Protein AF-A0A964UXE8-F1 (afdb_monomer_lite)

Sequence (179 aa):
MTVLGAWKALQKIKRDEMALQELPVASLAALTANINRDPKKGKPFAPADFALFREQEKPSAELPADVAATALALRHEGKLPTILLTAWPQVLASANESATPPSVRALHSDDRRVWVLCPTWDGKHCRGGLVAVDGRISGPILLRDLDRPLATYVLQIPVRPLVGWLEAGLLLVAGNLSA

Organism: NCBI:txid2576439

pLDDT: mean 84.59, std 10.82, range [33.97, 94.25]

Secondary structure (DSSP, 8-state):
--HHHHHHHHHHHHHHHHHHHHHHHHHHHHHHHHHTS-TTSSPPPPGGGG-SSS----------HHHHHHHHHHHHTT---GGGGGGHHHHHHT--TTPPPPSS-EEEETTS-EEEEEEEEETTEEEEEEEEE-SS--EEEEEEESS-TT-EEEEEEPP-SSSSEEEEEEEEEEPP---

Foldseek 3Di:
DDPVVVVVVVVVVVLVVVQVVCLVVLQVVQVVCQVPDDPVDDDRDDSVNRGPSDPPPPPLPQQAQLLLQLQVVCVVVVNHQPQCVVVNVSSVVNHDPPHDHDPQAWW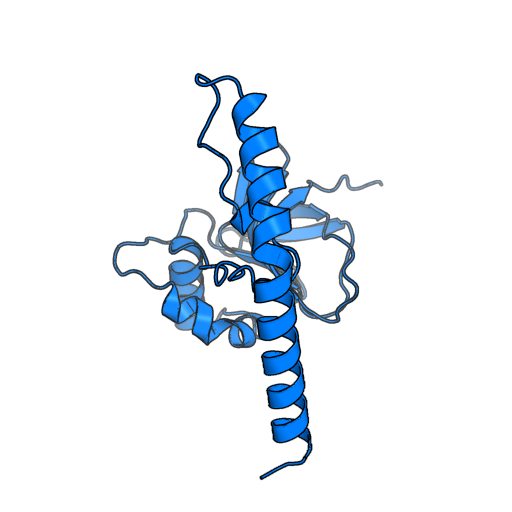AAPVRQWIFGPWDDDDQKTFGQKIKGAFQDFAWTWIAGPVHRPDIFTWGGHGDPDTIDMDGRDITGGDDPPD

Radius of gyration: 21.4 Å; chains: 1; bounding box: 52×40×56 Å

Structure (mmCIF, N/CA/C/O backbone):
data_AF-A0A964UXE8-F1
#
_entry.id   AF-A0A964UXE8-F1
#
loop_
_atom_site.group_PDB
_atom_site.id
_atom_site.type_symbol
_atom_site.label_atom_id
_atom_site.label_alt_id
_atom_site.label_comp_id
_atom_site.label_asym_id
_atom_site.label_entity_id
_atom_site.label_seq_id
_atom_site.pdbx_PDB_ins_code
_atom_site.Cartn_x
_atom_site.Cartn_y
_atom_site.Cartn_z
_atom_site.occupancy
_atom_site.B_iso_or_equiv
_atom_site.auth_seq_id
_atom_site.auth_comp_id
_atom_site.auth_asym_id
_atom_site.auth_atom_id
_atom_site.pdbx_PDB_model_num
ATOM 1 N N . MET A 1 1 ? -6.291 -8.175 -36.768 1.00 51.75 1 MET A N 1
ATOM 2 C CA . MET A 1 1 ? -5.268 -7.328 -36.117 1.00 51.75 1 MET A CA 1
ATOM 3 C C . MET A 1 1 ? -5.839 -5.934 -35.938 1.00 51.75 1 MET A C 1
ATOM 5 O O . MET A 1 1 ? -6.223 -5.323 -36.925 1.00 51.75 1 MET A O 1
ATOM 9 N N . THR A 1 2 ? -6.010 -5.474 -34.701 1.00 70.31 2 THR A N 1
ATOM 10 C CA . THR A 1 2 ? -6.652 -4.185 -34.409 1.00 70.31 2 THR A CA 1
ATOM 11 C C . THR A 1 2 ? -5.662 -3.040 -34.631 1.00 70.31 2 THR A C 1
ATOM 13 O O . THR A 1 2 ? -4.507 -3.131 -34.221 1.00 70.31 2 THR A O 1
ATOM 16 N N . VAL A 1 3 ? -6.106 -1.947 -35.261 1.00 82.38 3 VAL A N 1
ATOM 17 C CA . VAL A 1 3 ? -5.301 -0.728 -35.514 1.00 82.38 3 VAL A CA 1
ATOM 18 C C . VAL A 1 3 ? -4.627 -0.214 -34.230 1.00 82.38 3 VAL A C 1
ATOM 20 O O . VAL A 1 3 ? -3.486 0.240 -34.251 1.00 82.38 3 VAL A O 1
ATOM 23 N N . LEU A 1 4 ? -5.294 -0.392 -33.086 1.00 79.81 4 LEU A N 1
ATOM 24 C CA . LEU A 1 4 ? -4.771 -0.073 -31.757 1.00 79.81 4 LEU A CA 1
ATOM 25 C C . LEU A 1 4 ? -3.505 -0.874 -31.392 1.00 79.81 4 LEU A C 1
ATOM 27 O O . LEU A 1 4 ? -2.601 -0.344 -30.752 1.00 79.81 4 LEU A O 1
ATOM 31 N N . GLY A 1 5 ? -3.433 -2.148 -31.790 1.00 83.88 5 GLY A N 1
ATOM 32 C CA . GLY A 1 5 ? -2.262 -2.997 -31.567 1.00 83.88 5 GLY A CA 1
ATOM 33 C C . GLY A 1 5 ? -1.062 -2.546 -32.397 1.00 83.88 5 GLY A C 1
ATOM 34 O O . GLY A 1 5 ? 0.040 -2.436 -31.867 1.00 83.88 5 GLY A O 1
ATOM 35 N N . ALA A 1 6 ? -1.293 -2.198 -33.667 1.00 86.00 6 ALA A N 1
ATOM 36 C CA . ALA A 1 6 ? -0.253 -1.663 -34.547 1.00 86.00 6 ALA A CA 1
ATOM 37 C C . ALA A 1 6 ? 0.286 -0.311 -34.046 1.00 86.00 6 ALA A C 1
ATOM 39 O O . ALA A 1 6 ? 1.493 -0.084 -34.049 1.00 86.00 6 ALA A O 1
ATOM 40 N N . TRP A 1 7 ? -0.592 0.560 -33.541 1.00 87.00 7 TRP A N 1
ATOM 41 C CA . TRP A 1 7 ? -0.195 1.846 -32.966 1.00 87.00 7 TRP A CA 1
ATOM 42 C C . TRP A 1 7 ? 0.663 1.692 -31.700 1.00 87.00 7 TRP A C 1
ATOM 44 O O . TRP A 1 7 ? 1.708 2.332 -31.587 1.00 87.00 7 TRP A O 1
ATOM 54 N N . LYS A 1 8 ? 0.284 0.789 -30.783 1.00 83.69 8 LYS A N 1
ATOM 55 C CA . LYS A 1 8 ? 1.091 0.476 -29.588 1.00 83.69 8 LYS A CA 1
ATOM 56 C C . LYS A 1 8 ? 2.461 -0.101 -29.951 1.00 83.69 8 LYS A C 1
ATOM 58 O O . LYS A 1 8 ? 3.457 0.271 -29.336 1.00 83.69 8 LYS A O 1
ATOM 63 N N . ALA A 1 9 ? 2.520 -0.976 -30.956 1.00 82.94 9 ALA A N 1
ATOM 64 C CA . ALA A 1 9 ? 3.780 -1.533 -31.441 1.00 82.94 9 ALA A CA 1
ATOM 65 C C . ALA A 1 9 ? 4.695 -0.444 -32.026 1.00 82.94 9 ALA A C 1
ATOM 67 O O . ALA A 1 9 ? 5.873 -0.387 -31.688 1.00 82.94 9 ALA A O 1
ATOM 68 N N . LEU A 1 10 ? 4.145 0.473 -32.827 1.00 89.44 10 LEU A N 1
ATOM 69 C CA . LEU A 1 10 ? 4.890 1.602 -33.390 1.00 89.44 10 LEU A CA 1
ATOM 70 C C . LEU A 1 10 ? 5.411 2.543 -32.294 1.00 89.44 10 LEU A C 1
ATOM 72 O O . LEU A 1 10 ? 6.551 3.000 -32.359 1.00 89.44 10 LEU A O 1
ATOM 76 N N . GLN A 1 11 ? 4.606 2.800 -31.261 1.00 86.19 11 GLN A N 1
ATOM 77 C CA . GLN A 1 11 ? 5.023 3.606 -30.115 1.00 86.19 11 GLN A CA 1
ATOM 78 C C . GLN A 1 11 ? 6.171 2.949 -29.337 1.00 86.19 11 GLN A C 1
ATOM 80 O O . GLN A 1 11 ? 7.081 3.653 -28.903 1.00 86.19 11 GLN A O 1
ATOM 85 N N . LYS A 1 12 ? 6.150 1.618 -29.194 1.00 83.25 12 LYS A N 1
ATOM 86 C CA . LYS A 1 12 ? 7.240 0.860 -28.571 1.00 83.25 12 LYS A CA 1
ATOM 87 C C . LYS A 1 12 ? 8.532 0.967 -29.385 1.00 83.25 12 LYS A C 1
ATOM 89 O O . LYS A 1 12 ? 9.541 1.390 -28.841 1.00 83.25 12 LYS A O 1
ATOM 94 N N . ILE A 1 13 ? 8.467 0.707 -30.693 1.00 89.06 13 ILE A N 1
ATOM 95 C CA . ILE A 1 13 ? 9.631 0.773 -31.596 1.00 89.06 13 ILE A CA 1
ATOM 96 C C . ILE A 1 13 ? 10.285 2.157 -31.555 1.00 89.06 13 ILE A C 1
ATOM 98 O O . ILE A 1 13 ? 11.487 2.265 -31.339 1.00 89.06 13 ILE A O 1
ATOM 102 N N . LYS A 1 14 ? 9.492 3.231 -31.675 1.00 87.50 14 LYS A N 1
ATOM 103 C CA . LYS A 1 14 ? 10.022 4.602 -31.594 1.00 87.50 14 LYS A CA 1
ATOM 104 C C . LYS A 1 14 ? 10.698 4.899 -30.261 1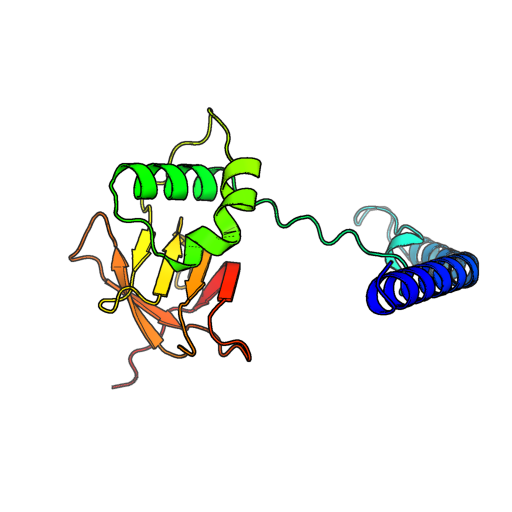.00 87.50 14 LYS A C 1
ATOM 106 O O . LYS A 1 14 ? 11.639 5.683 -30.204 1.00 87.50 14 LYS A O 1
ATOM 111 N N . ARG A 1 15 ? 10.192 4.322 -29.173 1.00 82.38 15 ARG A N 1
ATOM 112 C CA . ARG A 1 15 ? 10.778 4.503 -27.847 1.00 82.38 15 ARG A CA 1
ATOM 113 C C . ARG A 1 15 ? 12.112 3.774 -27.728 1.00 82.38 15 ARG A C 1
ATOM 115 O O . ARG A 1 15 ? 13.056 4.368 -27.223 1.00 82.38 15 ARG A O 1
ATOM 122 N N . ASP A 1 16 ? 12.193 2.550 -28.239 1.00 84.56 16 ASP A N 1
ATOM 123 C CA . ASP A 1 16 ? 13.426 1.759 -28.264 1.00 84.56 16 ASP A CA 1
ATOM 124 C C . ASP A 1 16 ? 14.508 2.455 -29.111 1.00 84.56 16 ASP A C 1
ATOM 126 O O . ASP A 1 16 ? 15.662 2.556 -28.694 1.00 84.56 16 ASP A O 1
ATOM 130 N N . GLU A 1 17 ? 14.127 3.029 -30.256 1.00 88.31 17 GLU A N 1
ATOM 131 C CA . GLU A 1 17 ? 15.016 3.844 -31.094 1.00 88.31 17 GLU A CA 1
ATOM 132 C C . GLU A 1 17 ? 15.532 5.088 -30.355 1.00 88.31 17 GLU A C 1
ATOM 134 O O . GLU A 1 17 ? 16.733 5.366 -30.374 1.00 88.31 17 GLU A O 1
ATOM 139 N N . MET A 1 18 ? 14.651 5.821 -29.664 1.00 87.12 18 MET A N 1
ATOM 140 C CA . MET A 1 18 ? 15.056 6.979 -28.857 1.00 87.12 18 MET A CA 1
ATOM 141 C C . MET A 1 18 ? 15.954 6.577 -27.682 1.00 87.12 18 MET A C 1
ATOM 143 O O . MET A 1 18 ? 16.920 7.279 -27.389 1.00 87.12 18 MET A O 1
ATOM 147 N N . ALA A 1 19 ? 15.697 5.430 -27.049 1.00 85.31 19 ALA A N 1
ATOM 148 C CA . ALA A 1 19 ? 16.545 4.908 -25.983 1.00 85.31 19 ALA A CA 1
ATOM 149 C C . ALA A 1 19 ? 17.962 4.600 -26.489 1.00 85.31 19 ALA A C 1
ATOM 151 O O . ALA A 1 19 ? 18.932 4.956 -25.824 1.00 85.31 19 ALA A O 1
ATOM 152 N N . LEU A 1 20 ? 18.101 4.011 -27.682 1.00 87.19 20 LEU A N 1
ATOM 153 C CA . LEU A 1 20 ? 19.408 3.756 -28.301 1.00 87.19 20 LEU A CA 1
ATOM 154 C C . LEU A 1 20 ? 20.174 5.047 -28.610 1.00 87.19 20 LEU A C 1
ATOM 156 O O . LEU A 1 20 ? 21.383 5.108 -28.388 1.00 87.19 20 LEU A O 1
ATOM 160 N N . GLN A 1 21 ? 19.482 6.080 -29.095 1.00 90.69 21 GLN A N 1
ATOM 161 C CA . GLN A 1 21 ? 20.090 7.383 -29.381 1.00 90.69 21 GLN A CA 1
ATOM 162 C C . GLN A 1 21 ? 20.528 8.122 -28.110 1.00 90.69 21 GLN A C 1
ATOM 164 O O . GLN A 1 21 ? 21.491 8.887 -28.139 1.00 90.69 21 GLN A O 1
ATOM 169 N N . GLU A 1 22 ? 19.850 7.880 -26.991 1.00 90.50 22 GLU A N 1
ATOM 170 C CA . GLU A 1 22 ? 20.144 8.508 -25.705 1.00 90.50 22 GLU A CA 1
ATOM 171 C C . GLU A 1 22 ? 21.332 7.867 -24.967 1.00 90.50 22 GLU A C 1
ATOM 173 O O . GLU A 1 22 ? 22.050 8.563 -24.248 1.00 90.50 22 GLU A O 1
ATOM 178 N N . LEU A 1 23 ? 21.589 6.567 -25.162 1.00 89.06 23 LEU A N 1
ATOM 179 C CA . LEU A 1 23 ? 22.684 5.833 -24.506 1.00 89.06 23 LEU A CA 1
ATOM 180 C C . LEU A 1 23 ? 24.038 6.571 -24.450 1.00 89.06 23 LEU A C 1
ATOM 182 O O . LEU A 1 23 ? 24.644 6.578 -23.374 1.00 89.06 23 LEU A O 1
ATOM 186 N N . PRO A 1 24 ? 24.556 7.186 -25.534 1.00 90.75 24 PRO A N 1
ATOM 187 C CA . PRO A 1 24 ? 25.818 7.924 -25.472 1.00 90.75 24 PRO A CA 1
ATOM 188 C C . PRO A 1 24 ? 25.753 9.159 -24.562 1.00 90.75 24 PRO A C 1
ATOM 190 O O . PRO A 1 24 ? 26.729 9.475 -23.889 1.00 90.75 24 PRO A O 1
ATOM 193 N N . VAL A 1 25 ? 24.611 9.843 -24.488 1.00 91.88 25 VAL A N 1
ATOM 194 C CA . VAL A 1 25 ? 24.431 10.998 -23.595 1.00 91.88 25 VAL A CA 1
ATOM 195 C C . VAL A 1 25 ? 24.365 10.530 -22.141 1.00 91.88 25 VAL A C 1
ATOM 197 O O . VAL A 1 25 ? 25.052 11.076 -21.276 1.00 91.88 25 VAL A O 1
ATOM 200 N N . ALA A 1 26 ? 23.602 9.469 -21.880 1.00 90.81 26 ALA A N 1
ATOM 201 C CA . ALA A 1 26 ? 23.465 8.890 -20.550 1.00 90.81 26 ALA A CA 1
ATOM 202 C C . ALA A 1 26 ? 24.790 8.302 -20.026 1.00 90.81 26 ALA A C 1
ATOM 204 O O . ALA A 1 26 ? 25.093 8.401 -18.836 1.00 90.81 26 ALA A O 1
ATOM 205 N N . SER A 1 27 ? 25.625 7.732 -20.903 1.00 91.69 27 SER A N 1
ATOM 206 C CA . SER A 1 27 ? 26.947 7.221 -20.523 1.00 91.69 27 SER A CA 1
ATOM 207 C C . SER A 1 27 ? 27.925 8.342 -20.168 1.00 91.69 27 SER A C 1
ATOM 209 O O . SER A 1 27 ? 28.633 8.230 -19.167 1.00 91.69 27 SER A O 1
ATOM 211 N N . LEU A 1 28 ? 27.918 9.454 -20.910 1.00 93.38 28 LEU A N 1
ATOM 212 C CA . LEU A 1 28 ? 28.702 10.645 -20.571 1.00 93.38 28 LEU A CA 1
ATOM 213 C C . LEU A 1 28 ? 28.261 11.247 -19.229 1.00 93.38 28 LEU A C 1
ATOM 215 O O . LEU A 1 28 ? 29.107 11.583 -18.395 1.00 93.38 28 LEU A O 1
ATOM 219 N N . ALA A 1 29 ? 26.951 11.327 -18.979 1.00 91.56 29 ALA A N 1
ATOM 220 C CA . ALA A 1 29 ? 26.405 11.777 -17.698 1.00 91.56 29 ALA A CA 1
ATOM 221 C C . ALA A 1 29 ? 26.834 10.859 -16.537 1.00 91.56 29 ALA A C 1
ATOM 223 O O . ALA A 1 29 ? 27.303 11.334 -15.504 1.00 91.56 29 ALA A O 1
ATOM 224 N N . ALA A 1 30 ? 26.777 9.538 -16.726 1.00 93.25 30 ALA A N 1
ATOM 225 C CA . ALA A 1 30 ? 27.238 8.584 -15.721 1.00 93.25 30 ALA A CA 1
ATOM 226 C C . ALA A 1 30 ? 28.744 8.684 -15.446 1.00 93.25 30 ALA A C 1
ATOM 228 O O . ALA A 1 30 ? 29.167 8.631 -14.291 1.00 93.25 30 ALA A O 1
ATOM 229 N N . LEU A 1 31 ? 29.570 8.852 -16.482 1.00 92.81 31 LEU A N 1
ATOM 230 C CA . LEU A 1 31 ? 31.016 9.017 -16.328 1.00 92.81 31 LEU A CA 1
ATOM 231 C C . LEU A 1 31 ? 31.353 10.298 -15.564 1.00 92.81 31 LEU A C 1
ATOM 233 O O . LEU A 1 31 ? 32.104 10.252 -14.593 1.00 92.81 31 LEU A O 1
ATOM 237 N N . THR A 1 32 ? 30.760 11.425 -15.954 1.00 94.06 32 THR A N 1
ATOM 238 C CA . THR A 1 32 ? 30.961 12.715 -15.274 1.00 94.06 32 THR A CA 1
ATOM 239 C C . THR A 1 32 ? 30.482 12.688 -13.822 1.00 94.06 32 THR A C 1
ATOM 241 O O . THR A 1 32 ? 31.183 13.186 -12.939 1.00 94.06 32 THR A O 1
ATOM 244 N N . ALA A 1 33 ? 29.350 12.042 -13.537 1.00 90.62 33 ALA A N 1
ATOM 245 C CA . ALA A 1 33 ? 28.872 11.839 -12.172 1.00 90.62 33 ALA A CA 1
ATOM 246 C C . ALA A 1 33 ? 29.825 10.957 -11.349 1.00 90.62 33 ALA A C 1
ATOM 248 O O . ALA A 1 33 ? 30.113 11.271 -10.196 1.00 90.62 33 ALA A O 1
ATOM 249 N N . ASN A 1 34 ? 30.357 9.883 -11.939 1.00 91.38 34 ASN A N 1
ATOM 250 C CA . ASN A 1 34 ? 31.290 8.981 -11.264 1.00 91.38 34 ASN A CA 1
ATOM 251 C C . ASN A 1 34 ? 32.672 9.603 -11.024 1.00 91.38 34 ASN A C 1
ATOM 253 O O . ASN A 1 34 ? 33.285 9.295 -10.005 1.00 91.38 34 ASN A O 1
ATOM 257 N N . ILE A 1 35 ? 33.148 10.487 -11.907 1.00 92.56 35 ILE A N 1
ATOM 258 C CA . ILE A 1 35 ? 34.401 11.239 -11.710 1.00 92.56 35 ILE A CA 1
ATOM 259 C C . ILE A 1 35 ? 34.302 12.141 -10.474 1.00 92.56 35 ILE A C 1
ATOM 261 O O . ILE A 1 35 ? 35.241 12.222 -9.688 1.00 92.56 35 ILE A O 1
ATOM 265 N N . ASN A 1 36 ? 33.148 12.779 -10.275 1.00 88.44 36 ASN A N 1
ATOM 266 C CA . ASN A 1 36 ? 32.901 13.671 -9.140 1.00 88.44 36 ASN A CA 1
ATOM 267 C C . ASN A 1 36 ? 32.437 12.931 -7.871 1.00 88.44 36 ASN A C 1
ATOM 269 O O . ASN A 1 36 ? 32.083 13.562 -6.873 1.00 88.44 36 ASN A O 1
ATOM 273 N N . ARG A 1 37 ? 32.398 11.594 -7.900 1.00 87.56 37 ARG A N 1
ATOM 274 C CA . ARG A 1 37 ? 31.866 10.770 -6.814 1.00 87.56 37 ARG A CA 1
ATOM 275 C C . ARG A 1 37 ? 32.932 10.493 -5.760 1.00 87.56 37 ARG A C 1
ATOM 277 O O . ARG A 1 37 ? 34.036 10.060 -6.076 1.00 87.56 37 ARG A O 1
ATOM 284 N N . ASP A 1 38 ? 32.559 10.627 -4.490 1.00 87.38 38 ASP A N 1
ATOM 285 C CA . ASP A 1 38 ? 33.366 10.120 -3.377 1.00 87.38 38 ASP A CA 1
ATOM 286 C C . ASP A 1 38 ? 33.326 8.575 -3.373 1.00 87.38 38 ASP A C 1
ATOM 288 O O . ASP A 1 38 ? 32.251 7.994 -3.187 1.00 87.38 38 ASP A O 1
ATOM 292 N N . PRO A 1 39 ? 34.462 7.875 -3.561 1.00 81.25 39 PRO A N 1
ATOM 293 C CA . PRO A 1 39 ? 34.491 6.417 -3.661 1.00 81.25 39 PRO A CA 1
ATOM 294 C C . PRO A 1 39 ? 34.044 5.705 -2.377 1.00 81.25 39 PRO A C 1
ATOM 296 O O . PRO A 1 39 ? 33.687 4.530 -2.438 1.00 81.25 39 PRO A O 1
ATOM 299 N N . LYS A 1 40 ? 34.016 6.396 -1.228 1.00 81.94 40 LYS A N 1
ATOM 300 C CA . LYS A 1 40 ? 33.526 5.840 0.043 1.00 81.94 40 LYS A CA 1
ATOM 301 C C . LYS A 1 40 ? 32.003 5.916 0.187 1.00 81.94 40 LYS A C 1
ATOM 303 O O . LYS A 1 40 ? 31.454 5.307 1.103 1.00 81.94 40 LYS A O 1
ATOM 308 N N . LYS A 1 41 ? 31.308 6.649 -0.691 1.00 73.62 41 LYS A N 1
ATOM 309 C CA . LYS A 1 41 ? 29.862 6.888 -0.606 1.00 73.62 41 LYS A CA 1
ATOM 310 C C . LYS A 1 41 ? 29.119 6.166 -1.737 1.00 73.62 41 LYS A C 1
ATOM 312 O O . LYS A 1 41 ? 28.970 6.675 -2.843 1.00 73.62 41 LYS A O 1
ATOM 317 N N . GLY A 1 42 ? 28.603 4.976 -1.425 1.00 78.44 42 GLY A N 1
ATOM 318 C CA . GLY A 1 42 ? 27.589 4.278 -2.228 1.00 78.44 42 GLY A CA 1
ATOM 319 C C . GLY A 1 42 ? 28.101 3.517 -3.458 1.00 78.44 42 GLY A C 1
ATOM 320 O O . GLY A 1 42 ? 29.301 3.301 -3.633 1.00 78.44 42 GLY A O 1
ATOM 321 N N . LYS A 1 43 ? 27.165 3.077 -4.312 1.00 85.81 43 LYS A N 1
ATOM 322 C CA . LYS A 1 43 ? 27.437 2.351 -5.569 1.00 85.81 43 LYS A CA 1
ATOM 323 C C . LYS A 1 43 ? 27.711 3.330 -6.729 1.00 85.81 43 LYS A C 1
ATOM 325 O O . LYS A 1 43 ? 27.214 4.455 -6.669 1.00 85.81 43 LYS A O 1
ATOM 330 N N . PRO A 1 44 ? 28.534 2.964 -7.733 1.00 88.25 44 PRO A N 1
ATOM 331 C CA . PRO A 1 44 ? 28.740 3.789 -8.924 1.00 88.25 44 PRO A CA 1
ATOM 332 C C . PRO A 1 44 ? 27.431 3.995 -9.680 1.00 88.25 44 PRO A C 1
ATOM 334 O O . PRO A 1 44 ? 26.599 3.088 -9.712 1.00 88.25 44 PRO A O 1
ATOM 337 N N . PHE A 1 45 ? 27.276 5.158 -10.304 1.00 89.31 45 PHE A N 1
ATOM 338 C CA . PHE A 1 45 ? 26.120 5.426 -11.148 1.00 89.31 45 PHE A CA 1
ATOM 339 C C . PHE A 1 45 ? 26.243 4.659 -12.464 1.00 89.31 45 PHE A C 1
ATOM 341 O O . PHE A 1 45 ? 27.303 4.674 -13.100 1.00 89.31 45 PHE A O 1
ATOM 348 N N . ALA A 1 46 ? 25.173 3.996 -12.881 1.00 89.88 46 ALA A N 1
ATOM 349 C CA . ALA A 1 46 ? 25.098 3.329 -14.171 1.00 89.88 46 ALA A CA 1
ATOM 350 C C . ALA A 1 46 ? 24.575 4.303 -15.244 1.00 89.88 46 ALA A C 1
ATOM 352 O O . ALA A 1 46 ? 23.775 5.183 -14.934 1.00 89.88 46 ALA A O 1
ATOM 353 N N . PRO A 1 47 ? 24.917 4.119 -16.534 1.00 87.44 47 PRO A N 1
ATOM 354 C CA . PRO A 1 47 ? 24.275 4.858 -17.629 1.00 87.44 47 PRO A CA 1
ATOM 355 C C . PRO A 1 47 ? 22.746 4.728 -17.618 1.00 87.44 47 PRO A C 1
ATOM 357 O O . PRO A 1 47 ? 22.038 5.637 -18.032 1.00 87.44 47 PRO A O 1
ATOM 360 N N . ALA A 1 48 ? 22.229 3.609 -17.102 1.00 85.38 48 ALA A N 1
ATOM 361 C CA . ALA A 1 48 ? 20.796 3.384 -16.948 1.00 85.38 48 ALA A CA 1
ATOM 362 C C . ALA A 1 48 ? 20.117 4.386 -15.995 1.00 85.38 48 ALA A C 1
ATOM 364 O O . ALA A 1 48 ? 18.946 4.687 -16.204 1.00 85.38 48 ALA A O 1
ATOM 365 N N . ASP A 1 49 ? 20.838 4.929 -15.009 1.00 83.44 49 ASP A N 1
ATOM 366 C CA . ASP A 1 49 ? 20.295 5.888 -14.034 1.00 83.44 49 ASP A CA 1
ATOM 367 C C . ASP A 1 49 ? 20.001 7.257 -14.671 1.00 83.44 49 ASP A C 1
ATOM 369 O O . ASP A 1 49 ? 19.212 8.037 -14.141 1.00 83.44 49 ASP A O 1
ATOM 373 N N . PHE A 1 50 ? 20.621 7.539 -15.822 1.00 84.88 50 PHE A N 1
ATOM 374 C CA . PHE A 1 50 ? 20.486 8.792 -16.568 1.00 84.88 50 PHE A CA 1
ATOM 375 C C . PHE A 1 50 ? 19.689 8.643 -17.872 1.00 84.88 50 PHE A C 1
ATOM 377 O O . PHE A 1 50 ? 19.555 9.619 -18.602 1.00 84.88 50 PHE A O 1
ATOM 384 N N . ALA A 1 51 ? 19.174 7.447 -18.180 1.00 86.50 51 ALA A N 1
ATOM 385 C CA . ALA A 1 51 ? 18.366 7.210 -19.374 1.00 86.50 51 ALA A CA 1
ATOM 386 C C . ALA A 1 51 ? 16.888 7.558 -19.116 1.00 86.50 51 ALA A C 1
ATOM 388 O O . ALA A 1 51 ? 16.251 6.974 -18.239 1.00 86.50 51 ALA A O 1
ATOM 389 N N . LEU A 1 52 ? 16.327 8.481 -19.897 1.00 81.88 52 LEU A N 1
ATOM 390 C CA . LEU A 1 52 ? 14.937 8.939 -19.824 1.00 81.88 52 LEU A CA 1
ATOM 391 C C . LEU A 1 52 ? 13.979 8.040 -20.610 1.00 81.88 52 LEU A C 1
ATOM 393 O O . LEU A 1 52 ? 12.823 7.864 -20.215 1.00 81.88 52 LEU A O 1
ATOM 397 N N . PHE A 1 53 ? 14.424 7.499 -21.747 1.00 79.88 53 PHE A N 1
ATOM 398 C CA . PHE A 1 53 ? 13.560 6.745 -22.660 1.00 79.88 53 PHE A CA 1
ATOM 399 C C . PHE A 1 53 ? 13.537 5.248 -22.386 1.00 79.88 53 PHE A C 1
ATOM 401 O O . PHE A 1 53 ? 12.615 4.568 -22.847 1.00 79.88 53 PHE A O 1
ATOM 408 N N . ARG A 1 54 ? 14.502 4.740 -21.612 1.00 71.25 54 ARG A N 1
ATOM 409 C CA . ARG A 1 54 ? 14.489 3.349 -21.171 1.00 71.25 54 ARG A CA 1
ATOM 410 C C . ARG A 1 54 ? 13.246 3.123 -20.314 1.00 71.25 54 ARG A C 1
ATOM 412 O O . ARG A 1 54 ? 12.940 3.921 -19.429 1.00 71.25 54 ARG A O 1
ATOM 419 N N . GLU A 1 55 ? 12.533 2.027 -20.561 1.00 63.34 55 GLU A N 1
ATOM 420 C CA . GLU A 1 55 ? 11.616 1.503 -19.556 1.00 63.34 55 GLU A CA 1
ATOM 421 C C . GLU A 1 55 ? 12.472 1.211 -18.325 1.00 63.34 55 GLU A C 1
ATOM 423 O O . GLU A 1 55 ? 13.197 0.219 -18.268 1.00 63.34 55 GLU A O 1
ATOM 428 N N . GLN A 1 56 ? 12.437 2.114 -17.341 1.00 54.97 56 GLN A N 1
ATOM 429 C CA . GLN A 1 56 ? 12.613 1.673 -15.975 1.00 54.97 56 GLN A CA 1
ATOM 430 C C . GLN A 1 56 ? 11.573 0.573 -15.851 1.00 54.97 56 GLN A C 1
ATOM 432 O O . GLN A 1 56 ? 10.371 0.851 -15.948 1.00 54.97 56 GLN A O 1
ATOM 437 N N . GLU A 1 57 ? 12.030 -0.675 -15.744 1.00 46.72 57 GLU A N 1
ATOM 438 C CA . GLU A 1 57 ? 11.247 -1.690 -15.072 1.00 46.72 57 GLU A CA 1
ATOM 439 C C . GLU A 1 57 ? 10.882 -1.009 -13.763 1.00 46.72 57 GLU A C 1
ATOM 441 O O . GLU A 1 57 ? 11.692 -0.910 -12.841 1.00 46.72 57 GLU A O 1
ATOM 446 N N . LYS A 1 58 ? 9.681 -0.410 -13.719 1.00 43.19 58 LYS A N 1
ATOM 447 C CA . LYS A 1 58 ? 9.029 -0.152 -12.453 1.00 43.19 58 LYS A CA 1
ATOM 448 C C . LYS A 1 58 ? 9.188 -1.502 -11.794 1.00 43.19 58 LYS A C 1
ATOM 450 O O . LYS A 1 58 ? 8.719 -2.461 -12.425 1.00 43.19 58 LYS A O 1
ATOM 455 N N . PRO A 1 59 ? 9.892 -1.612 -10.652 1.00 44.12 59 PRO A N 1
ATOM 456 C CA . PRO A 1 59 ? 9.861 -2.866 -9.937 1.00 44.12 59 PRO A CA 1
ATOM 457 C C . PRO A 1 59 ? 8.378 -3.190 -9.912 1.00 44.12 59 PRO A C 1
ATOM 459 O O . PRO A 1 59 ? 7.579 -2.326 -9.522 1.00 44.12 59 PRO A O 1
ATOM 462 N N . SER A 1 60 ? 7.983 -4.321 -10.511 1.00 46.78 60 SER A N 1
ATOM 463 C CA . SER A 1 60 ? 6.672 -4.881 -10.222 1.00 46.78 60 SER A CA 1
ATOM 464 C C . SER A 1 60 ? 6.625 -4.762 -8.722 1.00 46.78 60 SER A C 1
ATOM 466 O O . SER A 1 60 ? 7.541 -5.281 -8.092 1.00 46.78 60 SER A O 1
ATOM 468 N N . ALA A 1 61 ? 5.783 -3.872 -8.194 1.00 53.25 61 ALA A N 1
ATOM 469 C CA . ALA A 1 61 ? 5.874 -3.499 -6.798 1.00 53.25 61 ALA A CA 1
ATOM 470 C C . ALA A 1 61 ? 5.485 -4.771 -6.064 1.00 53.25 61 ALA A C 1
ATOM 472 O O . ALA A 1 61 ? 4.301 -5.065 -5.923 1.00 53.25 61 ALA A O 1
ATOM 473 N N . GLU A 1 62 ? 6.487 -5.598 -5.782 1.00 67.06 62 GLU A N 1
ATOM 474 C CA . GLU A 1 62 ? 6.334 -6.890 -5.171 1.00 67.06 62 GLU A CA 1
ATOM 475 C C . GLU A 1 62 ? 5.778 -6.520 -3.819 1.00 67.06 62 GLU A C 1
ATOM 477 O O . GLU A 1 62 ? 6.412 -5.821 -3.020 1.00 67.06 62 GLU A O 1
ATOM 482 N N . LEU A 1 63 ? 4.507 -6.861 -3.634 1.00 76.06 63 LEU A N 1
ATOM 483 C CA . LEU A 1 63 ? 3.868 -6.649 -2.361 1.00 76.06 63 LEU A CA 1
ATOM 484 C C . LEU A 1 63 ? 4.723 -7.394 -1.332 1.00 76.06 63 LEU A C 1
ATOM 486 O O . LEU A 1 63 ? 5.187 -8.503 -1.623 1.00 76.06 63 LEU A O 1
ATOM 490 N N . PRO A 1 64 ? 4.959 -6.807 -0.150 1.00 82.06 64 PRO A N 1
ATOM 491 C CA . PRO A 1 64 ? 5.669 -7.511 0.902 1.00 82.06 64 PRO A CA 1
ATOM 492 C C . PRO A 1 64 ? 4.990 -8.859 1.168 1.00 82.06 64 PRO A C 1
ATOM 494 O O . PRO A 1 64 ? 3.757 -8.934 1.189 1.00 82.06 64 PRO A O 1
ATOM 497 N N . ALA A 1 65 ? 5.771 -9.916 1.390 1.00 84.69 65 ALA A N 1
ATOM 498 C CA . ALA A 1 65 ? 5.226 -11.259 1.599 1.00 84.69 65 ALA A CA 1
ATOM 499 C C . ALA A 1 65 ? 4.220 -11.307 2.770 1.00 84.69 65 ALA A C 1
ATOM 501 O O . ALA A 1 65 ? 3.196 -11.982 2.684 1.00 84.69 65 ALA A O 1
ATOM 502 N N . ASP A 1 66 ? 4.444 -10.501 3.812 1.00 86.81 66 ASP A N 1
ATOM 503 C CA . ASP A 1 66 ? 3.547 -10.361 4.968 1.00 86.81 66 ASP A CA 1
ATOM 504 C C . ASP A 1 66 ? 2.158 -9.828 4.574 1.00 86.81 66 ASP A C 1
ATOM 506 O O . ASP A 1 66 ? 1.124 -10.269 5.089 1.00 86.81 66 ASP A O 1
ATOM 510 N N . VAL A 1 67 ? 2.120 -8.900 3.612 1.00 87.94 67 VAL A N 1
ATOM 511 C CA . VAL A 1 67 ? 0.878 -8.343 3.061 1.00 87.94 67 VAL A CA 1
ATOM 512 C C . VAL A 1 67 ? 0.137 -9.415 2.275 1.00 87.94 67 VAL A C 1
ATOM 514 O O . VAL A 1 67 ? -1.081 -9.545 2.419 1.00 87.94 67 VAL A O 1
ATOM 517 N N . ALA A 1 68 ? 0.859 -10.203 1.476 1.00 87.12 68 ALA A N 1
ATOM 518 C CA . ALA A 1 68 ? 0.272 -11.297 0.718 1.00 87.12 68 ALA A CA 1
ATOM 519 C C . ALA A 1 68 ? -0.316 -12.379 1.639 1.00 87.12 68 ALA A C 1
ATOM 521 O O . ALA A 1 68 ? -1.471 -12.773 1.462 1.00 87.12 68 ALA A O 1
ATOM 522 N N . ALA A 1 69 ? 0.425 -12.786 2.674 1.00 87.94 69 ALA A N 1
ATOM 523 C CA . ALA A 1 69 ? -0.037 -13.739 3.682 1.00 87.94 69 ALA A CA 1
ATOM 524 C C . ALA A 1 69 ? -1.298 -13.236 4.404 1.00 87.94 69 ALA A C 1
ATOM 526 O O . ALA A 1 69 ? -2.272 -13.972 4.578 1.00 87.94 69 ALA A O 1
ATOM 527 N N . THR A 1 70 ? -1.325 -11.950 4.758 1.00 89.56 70 THR A N 1
ATOM 528 C CA . THR A 1 70 ? -2.483 -11.333 5.412 1.00 89.56 70 THR A CA 1
ATOM 529 C C . THR A 1 70 ? -3.696 -11.269 4.488 1.00 89.56 70 THR A C 1
ATOM 531 O O . THR A 1 70 ? -4.802 -11.613 4.900 1.00 89.56 70 THR A O 1
ATOM 534 N N . ALA A 1 71 ? -3.514 -10.892 3.221 1.00 89.75 71 ALA A N 1
ATOM 535 C CA . ALA A 1 71 ? -4.593 -10.891 2.237 1.00 89.75 71 ALA A CA 1
ATOM 536 C C . ALA A 1 71 ? -5.161 -12.305 2.003 1.00 89.75 71 ALA A C 1
ATOM 538 O O . ALA A 1 71 ? -6.379 -12.473 1.907 1.00 89.75 71 ALA A O 1
ATOM 539 N N . LEU A 1 72 ? -4.308 -13.335 1.974 1.00 89.88 72 LEU A N 1
ATOM 540 C CA . LEU A 1 72 ? -4.732 -14.736 1.890 1.00 89.88 72 LEU A CA 1
ATOM 541 C C . LEU A 1 72 ? -5.545 -15.166 3.117 1.00 89.88 72 LEU A C 1
ATOM 543 O O . LEU A 1 72 ? -6.629 -15.734 2.956 1.00 89.88 72 LEU A O 1
ATOM 547 N N . ALA A 1 73 ? -5.081 -14.833 4.324 1.00 88.50 73 ALA A N 1
ATOM 548 C CA . ALA A 1 73 ? -5.798 -15.124 5.564 1.00 88.50 73 ALA A CA 1
ATOM 549 C C . ALA A 1 73 ? -7.181 -14.446 5.601 1.00 88.50 73 ALA A C 1
ATOM 551 O O . ALA A 1 73 ? -8.191 -15.097 5.868 1.00 88.50 73 ALA A O 1
ATOM 552 N N . LEU A 1 74 ? -7.258 -13.160 5.240 1.00 89.50 74 LEU A N 1
ATOM 553 C CA . LEU A 1 74 ? -8.522 -12.415 5.185 1.00 89.50 74 LEU A CA 1
ATOM 554 C C . LEU A 1 74 ? -9.499 -12.985 4.156 1.00 89.50 74 LEU A C 1
ATOM 556 O O . LEU A 1 74 ? -10.711 -12.975 4.384 1.00 89.50 74 LEU A O 1
ATOM 560 N N . ARG A 1 75 ? -8.992 -13.493 3.027 1.00 89.94 75 ARG A N 1
ATOM 561 C CA . ARG A 1 75 ? -9.822 -14.164 2.023 1.00 89.94 75 ARG A CA 1
ATOM 562 C C . ARG A 1 75 ? -10.389 -15.476 2.549 1.00 89.94 75 ARG A C 1
ATOM 564 O O . ARG A 1 75 ? -11.573 -15.724 2.340 1.00 89.94 75 ARG A O 1
ATOM 571 N N . HIS A 1 76 ? -9.580 -16.282 3.234 1.00 88.38 76 HIS A N 1
ATOM 572 C CA . HIS A 1 76 ? -10.047 -17.520 3.857 1.00 88.38 76 HIS A CA 1
ATOM 573 C C . HIS A 1 76 ? -11.125 -17.250 4.922 1.00 88.38 76 HIS A C 1
ATOM 575 O O . HIS A 1 76 ? -12.091 -17.996 5.035 1.00 88.38 76 HIS A O 1
ATOM 581 N N . GLU A 1 77 ? -11.012 -16.139 5.654 1.00 89.25 77 GLU A N 1
ATOM 582 C CA . GLU A 1 77 ? -12.019 -15.687 6.625 1.00 89.25 77 GLU A CA 1
ATOM 583 C C . GLU A 1 77 ? -13.256 -15.011 5.999 1.00 89.25 77 GLU A C 1
ATOM 585 O O . GLU A 1 77 ? -14.178 -14.639 6.724 1.00 89.25 77 GLU A O 1
ATOM 590 N N . GLY A 1 78 ? -13.288 -14.794 4.679 1.00 87.31 78 GLY A N 1
ATOM 591 C CA . GLY A 1 78 ? -14.383 -14.085 4.007 1.00 87.31 78 GLY A CA 1
ATOM 592 C C . GLY A 1 78 ? -14.471 -12.587 4.340 1.00 87.31 78 GLY A C 1
ATOM 593 O O . GLY A 1 78 ? -15.513 -11.971 4.129 1.00 87.31 78 GLY A O 1
ATOM 594 N N . LYS A 1 79 ? -13.391 -11.987 4.858 1.00 88.06 79 LYS A N 1
ATOM 595 C CA . LYS A 1 79 ? -13.312 -10.568 5.263 1.00 88.06 79 LYS A CA 1
ATOM 596 C C . LYS A 1 79 ? -12.488 -9.704 4.304 1.00 88.06 79 LYS A C 1
ATOM 598 O O . LYS A 1 79 ? -12.163 -8.565 4.627 1.00 88.06 79 LYS A O 1
ATOM 603 N N . LEU A 1 80 ? -12.116 -10.238 3.142 1.00 88.12 80 LEU A N 1
ATOM 604 C CA . LEU A 1 80 ? -11.306 -9.517 2.165 1.00 88.12 80 LEU A CA 1
ATOM 605 C C . LEU A 1 80 ? -12.098 -8.341 1.558 1.00 88.12 80 LEU A C 1
ATOM 607 O O . LEU A 1 80 ? -13.199 -8.558 1.046 1.00 88.12 80 LEU A O 1
ATOM 611 N N . PRO A 1 81 ? -11.549 -7.117 1.535 1.00 87.06 81 PRO A N 1
ATOM 612 C CA . PRO A 1 81 ? -12.173 -6.014 0.818 1.00 87.06 81 PRO A CA 1
ATOM 613 C C . PRO A 1 81 ? -12.161 -6.235 -0.697 1.00 87.06 81 PRO A C 1
ATOM 615 O O . PRO A 1 81 ? -11.155 -6.640 -1.281 1.00 87.06 81 PRO A O 1
ATOM 618 N N . THR A 1 82 ? -13.274 -5.898 -1.351 1.00 88.69 82 THR A N 1
ATOM 619 C CA . THR A 1 82 ? -13.495 -6.120 -2.790 1.00 88.69 82 THR A CA 1
ATOM 620 C C . THR A 1 82 ? -12.432 -5.456 -3.661 1.00 88.69 82 THR A C 1
ATOM 622 O O . THR A 1 82 ? -12.007 -6.032 -4.659 1.00 88.69 82 THR A O 1
ATOM 625 N N . ILE A 1 83 ? -11.943 -4.275 -3.270 1.00 87.88 83 ILE A N 1
ATOM 626 C CA . ILE A 1 83 ? -10.913 -3.558 -4.027 1.00 87.88 83 ILE A CA 1
ATOM 627 C C . ILE A 1 83 ? -9.602 -4.353 -4.150 1.00 87.88 83 ILE A C 1
ATOM 629 O O . ILE A 1 83 ? -8.943 -4.278 -5.186 1.00 87.88 83 ILE A O 1
ATOM 633 N N . LEU A 1 84 ? -9.250 -5.188 -3.163 1.00 86.56 84 LEU A N 1
ATOM 634 C CA . LEU A 1 84 ? -8.040 -6.018 -3.227 1.00 86.56 84 LEU A CA 1
ATOM 635 C C . LEU A 1 84 ? -8.125 -7.122 -4.282 1.00 86.56 84 LEU A C 1
ATOM 637 O O . LEU A 1 84 ? -7.087 -7.628 -4.704 1.00 86.56 84 LEU A O 1
ATOM 641 N N . LEU A 1 85 ? -9.324 -7.468 -4.762 1.00 87.44 85 LEU A N 1
ATOM 642 C CA . LEU A 1 85 ? -9.473 -8.421 -5.863 1.00 87.44 85 LEU A CA 1
ATOM 643 C C . LEU A 1 85 ? -8.808 -7.909 -7.149 1.00 87.44 85 LEU A C 1
ATOM 645 O O . LEU A 1 85 ? -8.337 -8.710 -7.952 1.00 87.44 85 LEU A O 1
ATOM 649 N N . THR A 1 86 ? -8.704 -6.586 -7.321 1.00 86.44 86 THR A N 1
ATOM 650 C CA . THR A 1 86 ? -8.045 -5.977 -8.489 1.00 86.44 86 THR A CA 1
ATOM 651 C C . THR A 1 86 ? -6.530 -6.208 -8.505 1.00 86.44 86 THR A C 1
ATOM 653 O O . THR A 1 86 ? -5.951 -6.357 -9.578 1.00 86.44 86 THR A O 1
ATOM 656 N N . ALA A 1 87 ? -5.898 -6.320 -7.332 1.00 84.69 87 ALA A N 1
ATOM 657 C CA . ALA A 1 87 ? -4.478 -6.644 -7.177 1.00 84.69 87 ALA A CA 1
ATOM 658 C C . ALA A 1 87 ? -4.235 -8.111 -6.792 1.00 84.69 87 ALA A C 1
ATOM 660 O O . ALA A 1 87 ? -3.118 -8.484 -6.435 1.00 84.69 87 ALA A O 1
ATOM 661 N N . TRP A 1 88 ? -5.250 -8.976 -6.889 1.00 88.31 88 TRP A N 1
ATOM 662 C CA . TRP A 1 88 ? -5.121 -10.377 -6.492 1.00 88.31 88 TRP A CA 1
ATOM 663 C C . TRP A 1 88 ? -3.992 -11.140 -7.209 1.00 88.31 88 TRP A C 1
ATOM 665 O O . TRP A 1 88 ? -3.287 -11.900 -6.544 1.00 88.31 88 TRP A O 1
ATOM 675 N N . PRO A 1 89 ? -3.736 -10.934 -8.518 1.00 85.94 89 PRO A N 1
ATOM 676 C CA . PRO A 1 89 ? -2.596 -11.568 -9.180 1.00 85.94 89 PRO A CA 1
ATOM 677 C C . PRO A 1 89 ? -1.247 -11.183 -8.557 1.00 85.94 89 PRO A C 1
ATOM 679 O O . PRO A 1 89 ? -0.363 -12.025 -8.454 1.00 85.94 89 PRO A O 1
ATOM 682 N N . GLN A 1 90 ? -1.102 -9.934 -8.100 1.00 85.62 90 GLN A N 1
ATOM 683 C CA . GLN A 1 90 ? 0.115 -9.448 -7.440 1.00 85.62 90 GLN A CA 1
ATOM 684 C C . GLN A 1 90 ? 0.252 -10.045 -6.037 1.00 85.62 90 GLN A C 1
ATOM 686 O O . GLN A 1 90 ? 1.337 -10.457 -5.650 1.00 85.62 90 GLN A O 1
ATOM 691 N N . VAL A 1 91 ? -0.859 -10.165 -5.304 1.00 85.12 91 VAL A N 1
ATOM 692 C CA . VAL A 1 91 ? -0.901 -10.846 -4.000 1.00 85.12 91 VAL A CA 1
ATOM 693 C C . VAL A 1 91 ? -0.449 -12.301 -4.125 1.00 85.12 91 VAL A C 1
ATOM 695 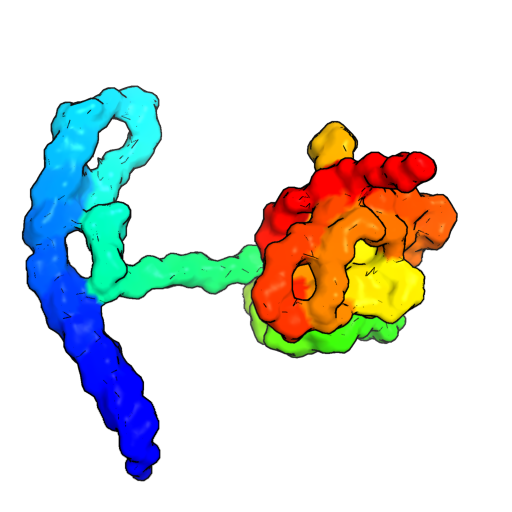O O . VAL A 1 91 ? 0.357 -12.754 -3.323 1.00 85.12 91 VAL A O 1
ATOM 698 N N . LEU A 1 92 ? -0.935 -13.027 -5.137 1.00 85.56 92 LEU A N 1
ATOM 699 C CA . LEU A 1 92 ? -0.530 -14.415 -5.375 1.00 85.56 92 LEU A CA 1
ATOM 700 C C . LEU A 1 92 ? 0.938 -14.533 -5.795 1.00 85.56 92 LEU A C 1
ATOM 702 O O . LEU A 1 92 ? 1.609 -15.458 -5.354 1.00 85.56 92 LEU A O 1
ATOM 706 N N . ALA A 1 93 ? 1.435 -13.606 -6.618 1.00 84.81 93 ALA A N 1
ATOM 707 C CA . ALA A 1 93 ? 2.839 -13.583 -7.027 1.00 84.81 93 ALA A CA 1
ATOM 708 C C . ALA A 1 93 ? 3.790 -13.332 -5.844 1.00 84.81 93 ALA A C 1
ATOM 710 O O . ALA A 1 93 ? 4.891 -13.869 -5.817 1.00 84.81 93 ALA A O 1
ATOM 711 N N . SER A 1 94 ? 3.344 -12.552 -4.858 1.00 83.75 94 SER A N 1
ATOM 712 C CA . SER A 1 94 ? 4.091 -12.227 -3.638 1.00 83.75 94 SER A CA 1
ATOM 713 C C . SER A 1 94 ? 3.896 -13.224 -2.487 1.00 83.75 94 SER A C 1
ATOM 715 O O . SER A 1 94 ? 4.450 -13.020 -1.405 1.00 83.75 94 SER A O 1
ATOM 717 N N . ALA A 1 95 ? 3.086 -14.272 -2.663 1.00 81.06 95 ALA A N 1
ATOM 718 C CA . ALA A 1 95 ? 2.814 -15.236 -1.604 1.00 81.06 95 ALA A CA 1
ATOM 719 C C . ALA A 1 95 ? 4.045 -16.116 -1.335 1.00 81.06 95 ALA A C 1
ATOM 721 O O . ALA A 1 95 ? 4.597 -16.727 -2.246 1.00 81.06 95 ALA A O 1
ATOM 722 N N . ASN A 1 96 ? 4.450 -16.207 -0.068 1.00 81.38 96 ASN A N 1
ATOM 723 C CA . ASN A 1 96 ? 5.546 -17.062 0.380 1.00 81.38 96 ASN A CA 1
ATOM 724 C C . ASN A 1 96 ? 5.072 -17.933 1.551 1.00 81.38 96 ASN A C 1
ATOM 726 O O . ASN A 1 96 ? 4.429 -17.425 2.469 1.00 81.38 96 ASN A O 1
ATOM 730 N N . GLU A 1 97 ? 5.397 -19.227 1.532 1.00 71.38 97 GLU A N 1
ATOM 731 C CA . GLU A 1 97 ? 4.981 -20.202 2.555 1.00 71.38 97 GLU A CA 1
ATOM 732 C C . GLU A 1 97 ? 5.589 -19.921 3.937 1.00 71.38 97 GLU A C 1
ATOM 734 O O . GLU A 1 97 ? 5.045 -20.348 4.953 1.00 71.38 97 GLU A O 1
ATOM 739 N N . SER A 1 98 ? 6.699 -19.181 3.994 1.00 74.12 98 SER A N 1
ATOM 740 C CA . SER A 1 98 ? 7.368 -18.824 5.248 1.00 74.12 98 SER A CA 1
ATOM 741 C C . SER A 1 98 ? 6.852 -17.538 5.901 1.00 74.12 98 SER A C 1
ATOM 743 O O . SER A 1 98 ? 7.230 -17.247 7.036 1.00 74.12 98 SER A O 1
ATOM 745 N N . ALA A 1 99 ? 6.015 -16.755 5.213 1.00 75.12 99 ALA A N 1
ATOM 746 C CA . ALA A 1 99 ? 5.555 -15.465 5.714 1.00 75.12 99 ALA A CA 1
ATOM 747 C C . ALA A 1 99 ? 4.361 -15.635 6.663 1.00 75.12 99 ALA A C 1
ATOM 749 O O . ALA A 1 99 ? 3.301 -16.136 6.286 1.00 75.12 99 ALA A O 1
ATOM 750 N N . THR A 1 100 ? 4.520 -15.183 7.906 1.00 77.25 100 THR A N 1
ATOM 751 C CA . THR A 1 100 ? 3.450 -15.171 8.910 1.00 77.25 100 THR A CA 1
ATOM 752 C C . THR A 1 100 ? 2.779 -13.801 8.974 1.00 77.25 100 THR A C 1
ATOM 754 O O . THR A 1 100 ? 3.484 -12.791 8.949 1.00 77.25 100 THR A O 1
ATOM 757 N N . PRO A 1 101 ? 1.443 -13.727 9.121 1.00 77.75 101 PRO A N 1
ATOM 758 C CA . PRO A 1 101 ? 0.761 -12.449 9.269 1.00 77.75 101 PRO A CA 1
ATOM 759 C C . PRO A 1 101 ? 1.239 -11.718 10.541 1.00 77.75 101 PRO A C 1
ATOM 761 O O . PRO A 1 101 ? 1.411 -12.356 11.585 1.00 77.75 101 PRO A O 1
ATOM 764 N N . PRO A 1 102 ? 1.452 -10.391 10.481 1.00 81.44 102 PRO A N 1
ATOM 765 C CA . PRO A 1 102 ? 1.907 -9.606 11.622 1.00 81.44 102 PRO A CA 1
ATOM 766 C C . PRO A 1 102 ? 0.823 -9.479 12.702 1.00 81.44 102 PRO A C 1
ATOM 768 O O . PRO A 1 102 ? -0.350 -9.780 12.485 1.00 81.44 102 PRO A O 1
ATOM 771 N N . SER A 1 103 ? 1.225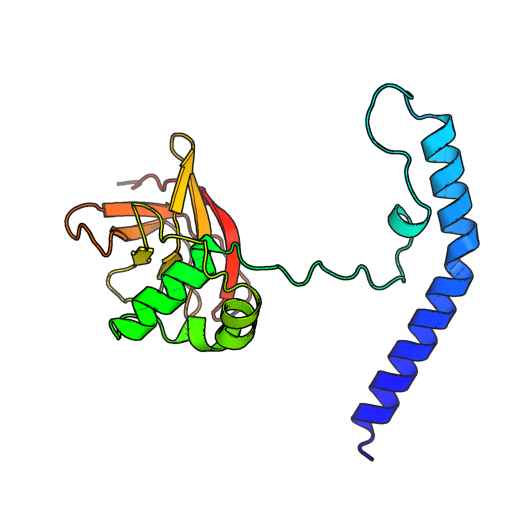 -8.992 13.881 1.00 81.88 103 SER A N 1
ATOM 772 C CA . SER A 1 103 ? 0.363 -8.880 15.069 1.00 81.88 103 SER A CA 1
ATOM 773 C C . SER A 1 103 ? -0.876 -8.004 14.872 1.00 81.88 103 SER A C 1
ATOM 775 O O . SER A 1 103 ? -1.907 -8.278 15.480 1.00 81.88 103 SER A O 1
ATOM 777 N N . VAL A 1 104 ? -0.776 -6.967 14.037 1.00 87.00 104 VAL A N 1
ATOM 778 C CA . VAL A 1 104 ? -1.912 -6.170 13.565 1.00 87.00 104 VAL A CA 1
ATOM 779 C C . VAL A 1 104 ? -2.079 -6.461 12.083 1.00 87.00 104 VAL A C 1
ATOM 781 O O . VAL A 1 104 ? -1.256 -6.051 11.263 1.00 87.00 104 VAL A O 1
ATOM 784 N N . ARG A 1 105 ? -3.138 -7.193 11.735 1.00 89.62 105 ARG A N 1
ATOM 785 C CA . ARG A 1 105 ? -3.342 -7.686 10.368 1.00 89.62 105 ARG A CA 1
ATOM 786 C C . ARG A 1 105 ? -3.874 -6.597 9.448 1.00 89.62 105 ARG A C 1
ATOM 788 O O . ARG A 1 105 ? -3.316 -6.351 8.378 1.00 89.62 105 ARG A O 1
ATOM 795 N N . ALA A 1 106 ? -4.941 -5.924 9.861 1.00 92.50 106 ALA A N 1
ATOM 796 C CA . ALA A 1 106 ? -5.561 -4.882 9.060 1.00 92.50 106 ALA A CA 1
ATOM 797 C C . ALA A 1 106 ? -6.264 -3.835 9.923 1.00 92.50 106 ALA A C 1
ATOM 799 O O . ALA A 1 106 ? -6.874 -4.161 10.939 1.00 92.50 106 ALA A O 1
ATOM 800 N N . LEU A 1 107 ? -6.229 -2.589 9.458 1.00 93.25 107 LEU A N 1
ATOM 801 C CA . LEU A 1 107 ? -7.119 -1.529 9.912 1.00 93.25 107 LEU A CA 1
ATOM 802 C C . LEU A 1 107 ? -8.176 -1.280 8.840 1.00 93.25 107 LEU A C 1
ATOM 804 O O . LEU A 1 107 ? -7.855 -1.309 7.651 1.00 93.25 107 LEU A O 1
ATOM 808 N N . HIS A 1 108 ? -9.409 -0.989 9.238 1.00 94.06 108 HIS A N 1
ATOM 809 C CA . HIS A 1 108 ? -10.480 -0.668 8.300 1.00 94.06 108 HIS A CA 1
ATOM 810 C C . HIS A 1 108 ? -11.338 0.504 8.775 1.00 94.06 108 HIS A C 1
ATOM 812 O O . HIS A 1 108 ? -11.521 0.717 9.970 1.00 94.06 108 HIS A O 1
ATOM 818 N N . SER A 1 109 ? -11.905 1.258 7.836 1.00 93.88 109 SER A N 1
ATOM 819 C CA . SER A 1 109 ? -12.949 2.245 8.133 1.00 93.88 109 SER A CA 1
ATOM 820 C C . SER A 1 109 ? -14.269 1.559 8.492 1.00 93.88 109 SER A C 1
ATOM 822 O O . SER A 1 109 ? -14.522 0.440 8.034 1.00 93.88 109 SER A O 1
ATOM 824 N N . ASP A 1 110 ? -15.157 2.262 9.191 1.00 90.06 110 ASP A N 1
ATOM 825 C CA . ASP A 1 110 ? -16.508 1.773 9.513 1.00 90.06 110 ASP A CA 1
ATOM 826 C C . ASP A 1 110 ? -17.316 1.440 8.244 1.00 90.06 110 ASP A C 1
ATOM 828 O O . ASP A 1 110 ? -17.937 0.381 8.159 1.00 90.06 110 ASP A O 1
ATOM 832 N N . ASP A 1 111 ? -17.167 2.250 7.192 1.00 90.06 111 ASP A N 1
ATOM 833 C CA . ASP A 1 111 ? -17.805 2.031 5.884 1.00 90.06 111 ASP A CA 1
ATOM 834 C C . ASP A 1 111 ? -17.138 0.926 5.044 1.00 90.06 111 ASP A C 1
ATOM 836 O O . ASP A 1 111 ? -17.541 0.672 3.909 1.00 90.06 111 ASP A O 1
ATOM 840 N N . ARG A 1 112 ? -16.072 0.291 5.557 1.00 89.00 112 ARG A N 1
ATOM 841 C CA . ARG A 1 112 ? -15.240 -0.721 4.869 1.00 89.00 112 ARG A CA 1
ATOM 842 C C . ARG A 1 112 ? -14.688 -0.298 3.501 1.00 89.00 112 ARG A C 1
ATOM 844 O O . ARG A 1 112 ? -14.285 -1.155 2.718 1.00 89.00 112 ARG A O 1
ATOM 851 N N . ARG A 1 113 ? -14.629 1.004 3.221 1.00 91.25 113 ARG A N 1
ATOM 852 C CA . ARG A 1 113 ? -14.067 1.548 1.978 1.00 91.25 113 ARG A CA 1
ATOM 853 C C . ARG A 1 113 ? -12.569 1.800 2.061 1.00 91.25 113 ARG A C 1
ATOM 855 O O . ARG A 1 113 ? -11.904 1.790 1.036 1.00 91.25 113 ARG A O 1
ATOM 862 N N . VAL A 1 114 ? -12.025 2.011 3.257 1.00 92.38 114 VAL A N 1
ATOM 863 C CA . VAL A 1 114 ? -10.585 2.198 3.473 1.00 92.38 114 VAL A CA 1
ATOM 864 C C . VAL A 1 114 ? -10.044 1.037 4.283 1.00 92.38 114 VAL A C 1
ATOM 866 O O . VAL A 1 114 ? -10.596 0.708 5.331 1.00 92.38 114 VAL A O 1
ATOM 869 N N . TRP A 1 115 ? -8.963 0.442 3.795 1.00 94.25 115 TRP A N 1
ATOM 870 C CA . TRP A 1 115 ? -8.254 -0.659 4.425 1.00 94.25 115 TRP A CA 1
ATOM 871 C C . TRP A 1 115 ? -6.756 -0.386 4.420 1.00 94.25 115 TRP A C 1
ATOM 873 O O . TRP A 1 115 ? -6.199 0.085 3.432 1.00 94.25 115 TRP A O 1
ATOM 883 N N . VAL A 1 116 ? -6.096 -0.709 5.524 1.00 93.38 116 VAL A N 1
ATOM 884 C CA . VAL A 1 116 ? -4.642 -0.643 5.667 1.00 93.38 116 VAL A CA 1
ATOM 885 C C . VAL A 1 116 ? -4.177 -2.003 6.151 1.00 93.38 116 VAL A C 1
ATOM 887 O O . VAL A 1 116 ? -4.441 -2.376 7.289 1.00 93.38 116 VAL A O 1
ATOM 890 N N . LEU A 1 117 ? -3.512 -2.762 5.288 1.00 92.38 117 LEU A N 1
ATOM 891 C CA . LEU A 1 117 ? -2.961 -4.068 5.627 1.00 92.38 117 LEU A CA 1
ATOM 892 C C . LEU A 1 117 ? -1.561 -3.922 6.207 1.00 92.38 117 LEU A C 1
ATOM 894 O O . LEU A 1 117 ? -0.777 -3.097 5.731 1.00 92.38 117 LEU A O 1
ATOM 898 N N . CYS A 1 118 ? -1.247 -4.775 7.181 1.00 91.75 118 CYS A N 1
ATOM 899 C CA . CYS A 1 118 ? 0.056 -4.845 7.843 1.00 91.75 118 CYS A CA 1
ATOM 900 C C . CYS A 1 118 ? 0.576 -3.455 8.262 1.00 91.75 118 CYS A C 1
ATOM 902 O O . CYS A 1 118 ? 1.653 -3.045 7.817 1.00 91.75 118 CYS A O 1
ATOM 904 N N . PRO A 1 119 ? -0.197 -2.676 9.043 1.00 91.38 119 PRO A N 1
ATOM 905 C CA . PRO A 1 119 ? 0.277 -1.395 9.547 1.00 91.38 119 PRO A CA 1
ATOM 906 C C . PRO A 1 119 ? 1.507 -1.602 10.440 1.00 91.38 119 PRO A C 1
ATOM 908 O O . PRO A 1 119 ? 1.473 -2.355 11.412 1.00 91.38 119 PRO A O 1
ATOM 911 N N . THR A 1 120 ? 2.586 -0.889 10.142 1.00 90.00 120 THR A N 1
ATOM 912 C CA . THR A 1 120 ? 3.753 -0.783 11.022 1.00 90.00 120 THR A CA 1
ATOM 913 C C . THR A 1 120 ? 3.826 0.630 11.581 1.00 90.00 120 THR A C 1
ATOM 915 O O . THR A 1 120 ? 3.655 1.611 10.858 1.00 90.00 120 THR A O 1
ATOM 918 N N . TRP A 1 121 ? 4.009 0.748 12.893 1.00 87.31 121 TRP A N 1
ATOM 919 C CA . TRP A 1 121 ? 4.017 2.038 13.578 1.00 87.31 121 TRP A CA 1
ATOM 920 C C . TRP A 1 121 ? 5.449 2.526 13.767 1.00 87.31 121 TRP A C 1
ATOM 922 O O . TRP A 1 121 ? 6.280 1.805 14.314 1.00 87.31 121 TRP A O 1
ATOM 932 N N . ASP A 1 122 ? 5.709 3.759 13.340 1.00 83.94 122 ASP A N 1
ATOM 933 C CA . ASP A 1 122 ? 6.967 4.469 13.556 1.00 83.94 122 ASP A CA 1
ATOM 934 C C . ASP A 1 122 ? 6.658 5.785 14.287 1.00 83.94 122 ASP A C 1
ATOM 936 O O . ASP A 1 122 ? 6.263 6.801 13.701 1.00 83.94 122 ASP A O 1
ATOM 940 N N . GLY A 1 123 ? 6.696 5.721 15.620 1.00 83.88 123 GLY A N 1
ATOM 941 C CA . GLY A 1 123 ? 6.262 6.809 16.494 1.00 83.88 123 GLY A CA 1
ATOM 942 C C . GLY A 1 123 ? 4.772 7.137 16.330 1.00 83.88 123 GLY A C 1
ATOM 943 O O . GLY A 1 123 ? 3.909 6.325 16.654 1.00 83.88 123 GLY A O 1
ATOM 944 N N . LYS A 1 124 ? 4.467 8.353 15.855 1.00 83.50 124 LYS A N 1
ATOM 945 C CA . LYS A 1 124 ? 3.089 8.818 15.591 1.00 83.50 124 LYS A CA 1
ATOM 946 C C . LYS A 1 124 ? 2.603 8.494 14.177 1.00 83.50 124 LYS A C 1
ATOM 948 O O . LYS A 1 124 ? 1.456 8.780 13.855 1.00 83.50 124 LYS A O 1
ATOM 953 N N . HIS A 1 125 ? 3.457 7.965 13.309 1.00 85.88 125 HIS A N 1
ATOM 954 C CA . HIS A 1 125 ? 3.103 7.686 11.923 1.00 85.88 125 HIS A CA 1
ATOM 955 C C . HIS A 1 125 ? 2.857 6.191 11.725 1.00 85.88 125 HIS A C 1
ATOM 957 O O . HIS A 1 125 ? 3.431 5.350 12.417 1.00 85.88 125 HIS A O 1
ATOM 963 N N . CYS A 1 126 ? 1.994 5.865 10.770 1.00 89.19 126 CYS A N 1
ATOM 964 C CA . CYS A 1 126 ? 1.670 4.496 10.405 1.00 89.19 126 CYS A CA 1
ATOM 965 C C . CYS A 1 126 ? 2.118 4.255 8.970 1.00 89.19 126 CYS A C 1
ATOM 967 O O . CYS A 1 126 ? 1.666 4.934 8.055 1.00 89.19 126 CYS A O 1
ATOM 969 N N . ARG A 1 127 ? 2.994 3.284 8.741 1.00 89.50 127 ARG A N 1
ATOM 970 C CA . ARG A 1 127 ? 3.314 2.811 7.399 1.00 89.50 127 ARG A CA 1
ATOM 971 C C . ARG A 1 127 ? 2.400 1.638 7.070 1.00 89.50 127 ARG A C 1
ATOM 973 O O . ARG A 1 127 ? 2.503 0.574 7.676 1.00 89.50 127 ARG A O 1
ATOM 980 N N . GLY A 1 128 ? 1.499 1.838 6.114 1.00 87.25 128 GLY A N 1
ATOM 981 C CA . GLY A 1 128 ? 0.643 0.776 5.606 1.00 87.25 128 GLY A CA 1
ATOM 982 C C . GLY A 1 128 ? 1.434 -0.129 4.674 1.00 87.25 128 GLY A C 1
ATOM 983 O O . GLY A 1 128 ? 1.951 0.347 3.665 1.00 87.25 128 GLY A O 1
ATOM 984 N N . GLY A 1 129 ? 1.514 -1.426 4.979 1.00 84.75 129 GLY A N 1
ATOM 985 C CA . GLY A 1 129 ? 2.083 -2.410 4.057 1.00 84.75 129 GLY A CA 1
ATOM 986 C C . GLY A 1 129 ? 1.361 -2.381 2.708 1.00 84.75 129 GLY A C 1
ATOM 987 O O . GLY A 1 129 ? 2.007 -2.306 1.664 1.00 84.75 129 GLY A O 1
ATOM 988 N N . LEU A 1 130 ? 0.028 -2.318 2.737 1.00 90.69 130 LEU A N 1
ATOM 989 C CA . LEU A 1 130 ? -0.805 -1.991 1.580 1.00 90.69 130 LEU A CA 1
ATOM 990 C C . LEU A 1 130 ? -2.006 -1.160 2.014 1.00 90.69 130 LEU A C 1
ATOM 992 O O . LEU A 1 130 ? -2.782 -1.578 2.869 1.00 90.69 130 LEU A O 1
ATOM 996 N N . VAL A 1 131 ? -2.168 0.009 1.408 1.00 91.69 131 VAL A N 1
ATOM 997 C CA . VAL A 1 131 ? -3.323 0.879 1.610 1.00 91.69 131 VAL A CA 1
ATOM 998 C C . VAL A 1 131 ? -4.265 0.703 0.435 1.00 91.69 131 VAL A C 1
ATOM 1000 O O . VAL A 1 131 ? -3.858 0.825 -0.719 1.00 91.69 131 VAL A O 1
ATOM 1003 N N . ALA A 1 132 ? -5.521 0.408 0.740 1.00 92.38 132 ALA A N 1
ATOM 1004 C CA . ALA A 1 132 ? -6.573 0.193 -0.226 1.00 92.38 132 ALA A CA 1
ATOM 1005 C C . ALA A 1 132 ? -7.746 1.125 0.063 1.00 92.38 132 ALA A C 1
ATOM 1007 O O . ALA A 1 132 ? -8.339 1.078 1.139 1.00 92.38 132 ALA A O 1
ATOM 1008 N N . VAL A 1 133 ? -8.077 1.978 -0.900 1.00 92.81 133 VAL A N 1
ATOM 1009 C CA . VAL A 1 133 ? -9.150 2.968 -0.780 1.00 92.81 133 VAL A CA 1
ATOM 1010 C C . VAL A 1 133 ? -10.129 2.752 -1.913 1.00 92.81 133 VAL A C 1
ATOM 1012 O O . VAL A 1 133 ? -9.735 2.849 -3.067 1.00 92.81 133 VAL A O 1
ATOM 1015 N N . ASP A 1 134 ? -11.391 2.491 -1.597 1.00 91.69 134 ASP A N 1
ATOM 1016 C CA . ASP A 1 134 ? -12.488 2.357 -2.550 1.00 91.69 134 ASP A CA 1
ATOM 1017 C C . ASP A 1 134 ? -13.265 3.679 -2.670 1.00 91.69 134 ASP A C 1
ATOM 1019 O O . ASP A 1 134 ? -13.922 4.137 -1.731 1.00 91.69 134 ASP A O 1
ATOM 1023 N N . GLY A 1 135 ? -13.159 4.326 -3.834 1.00 89.31 135 GLY A N 1
ATOM 1024 C CA . GLY A 1 135 ? -13.754 5.635 -4.114 1.00 89.31 135 GLY A CA 1
ATOM 1025 C C . GLY A 1 135 ? -12.801 6.828 -3.946 1.00 89.31 135 GLY A C 1
ATOM 1026 O O . GLY A 1 135 ? -11.578 6.695 -3.970 1.00 89.31 135 GLY A O 1
ATOM 1027 N N . ARG A 1 136 ? -13.368 8.037 -3.836 1.00 89.62 136 ARG A N 1
ATOM 1028 C CA . ARG A 1 136 ? -12.626 9.297 -3.630 1.00 89.62 136 ARG A CA 1
ATOM 1029 C C . ARG A 1 136 ? -12.690 9.716 -2.168 1.00 89.62 136 ARG A C 1
ATOM 1031 O O . ARG A 1 136 ? -13.449 10.612 -1.812 1.00 89.62 136 ARG A O 1
ATOM 1038 N N . ILE A 1 137 ? -11.924 9.027 -1.330 1.00 89.56 137 ILE A N 1
ATOM 1039 C CA . ILE A 1 137 ? -11.860 9.306 0.104 1.00 89.56 137 ILE A CA 1
ATOM 1040 C C . ILE A 1 137 ? -10.483 9.882 0.430 1.00 89.56 137 ILE A C 1
ATOM 1042 O O . ILE A 1 137 ? -9.460 9.346 0.007 1.00 89.56 137 ILE A O 1
ATOM 1046 N N . SER A 1 138 ? -10.468 10.991 1.159 1.00 91.62 138 SER A N 1
ATOM 1047 C CA . SER A 1 138 ? -9.260 11.693 1.589 1.00 91.62 138 SER A CA 1
ATOM 1048 C C . SER A 1 138 ? -9.540 12.465 2.872 1.00 91.62 138 SER A C 1
ATOM 1050 O O . SER A 1 138 ? -10.686 12.842 3.109 1.00 91.62 138 SER A O 1
ATOM 1052 N N . GLY A 1 139 ? -8.502 12.763 3.649 1.00 90.25 139 GLY A N 1
ATOM 1053 C CA . GLY A 1 139 ? -8.636 13.471 4.923 1.00 90.25 139 GLY A CA 1
ATOM 1054 C C . GLY A 1 139 ? -8.410 12.570 6.140 1.00 90.25 139 GLY A C 1
ATOM 1055 O O . GLY A 1 139 ? -7.947 11.437 5.978 1.00 90.25 139 GLY A O 1
ATOM 1056 N N . PRO A 1 140 ? -8.696 13.069 7.355 1.00 92.25 140 PRO A N 1
ATOM 1057 C CA . PRO A 1 140 ? -8.583 12.286 8.576 1.00 92.25 140 PRO A CA 1
ATOM 1058 C C . PRO A 1 140 ? -9.721 11.264 8.642 1.00 92.25 140 PRO A C 1
ATOM 1060 O O . PRO A 1 140 ? -10.896 11.623 8.590 1.00 92.25 140 PRO A O 1
ATOM 1063 N N . ILE A 1 141 ? -9.373 9.985 8.758 1.00 92.38 141 ILE A N 1
ATOM 1064 C CA . ILE A 1 141 ? -10.332 8.881 8.832 1.00 92.38 141 ILE A CA 1
ATOM 1065 C C . ILE A 1 141 ? -10.048 8.061 10.079 1.00 92.38 141 ILE A C 1
ATOM 1067 O O . ILE A 1 141 ? -8.896 7.732 10.370 1.00 92.38 141 ILE A O 1
ATOM 1071 N N . LEU A 1 142 ? -11.114 7.705 10.791 1.00 93.56 142 LEU A N 1
ATOM 1072 C CA . LEU A 1 142 ? -11.054 6.745 11.881 1.00 93.56 142 LEU A CA 1
ATOM 1073 C C . LEU A 1 142 ? -11.019 5.326 11.308 1.00 93.56 142 LEU A C 1
ATOM 1075 O O . LEU A 1 142 ? -11.936 4.891 10.610 1.00 93.56 142 LEU A O 1
ATOM 1079 N N . LEU A 1 143 ? -9.943 4.614 11.610 1.00 93.31 143 LEU A N 1
ATOM 1080 C CA . LEU A 1 143 ? -9.729 3.224 11.250 1.00 93.31 143 LEU A CA 1
ATOM 1081 C C . LEU A 1 143 ? -9.709 2.373 12.516 1.00 93.31 143 LEU A C 1
ATOM 1083 O O . LEU A 1 143 ? -9.107 2.753 13.519 1.00 93.31 143 LEU A O 1
ATOM 1087 N N . ARG A 1 144 ? -10.348 1.209 12.468 1.00 93.75 144 ARG A N 1
ATOM 1088 C CA . ARG A 1 144 ? -10.381 0.242 13.566 1.00 93.75 144 ARG A CA 1
ATOM 1089 C C . ARG A 1 144 ? -9.520 -0.955 13.237 1.00 93.75 144 ARG A C 1
ATOM 1091 O O . ARG A 1 144 ? -9.475 -1.377 12.083 1.00 93.75 144 ARG A O 1
ATOM 1098 N N . ASP A 1 145 ? -8.861 -1.498 14.248 1.00 93.06 145 ASP A N 1
ATOM 1099 C CA . ASP A 1 145 ? -8.179 -2.780 14.126 1.00 93.06 145 ASP A CA 1
ATOM 1100 C C . ASP A 1 145 ? -9.212 -3.903 13.961 1.00 93.06 145 ASP A C 1
ATOM 1102 O O . ASP A 1 145 ? -10.163 -4.018 14.739 1.00 93.06 145 ASP A O 1
ATOM 1106 N N . LEU A 1 146 ? -9.017 -4.724 12.931 1.00 90.38 146 LEU A N 1
ATOM 1107 C CA . LEU A 1 146 ? -9.881 -5.856 12.625 1.00 90.38 146 LEU A CA 1
ATOM 1108 C C . LEU A 1 146 ? -9.911 -6.892 13.760 1.00 90.38 146 LEU A C 1
ATOM 1110 O O . LEU A 1 146 ? -10.958 -7.481 14.027 1.00 90.38 146 LEU A O 1
ATOM 1114 N N . ASP A 1 147 ? -8.771 -7.118 14.416 1.00 88.44 147 ASP A N 1
ATOM 1115 C CA . ASP A 1 147 ? -8.623 -8.119 15.476 1.00 88.44 147 ASP A CA 1
ATOM 1116 C C . ASP A 1 147 ? -8.964 -7.550 16.856 1.00 88.44 147 ASP A C 1
ATOM 1118 O O . ASP A 1 147 ? -9.316 -8.287 17.779 1.00 88.44 147 ASP A O 1
ATOM 1122 N N . ARG A 1 148 ? -8.890 -6.222 17.001 1.00 88.62 148 ARG A N 1
ATOM 1123 C CA . ARG A 1 148 ? -9.172 -5.495 18.244 1.00 88.62 148 ARG A CA 1
ATOM 1124 C C . ARG A 1 148 ? -10.147 -4.347 17.966 1.00 88.62 148 ARG A C 1
ATOM 1126 O O . ARG A 1 148 ? -9.722 -3.198 17.914 1.00 88.62 148 ARG A O 1
ATOM 1133 N N . PRO A 1 149 ? -11.465 -4.603 17.881 1.00 84.25 149 PRO A N 1
ATOM 1134 C CA . PRO A 1 149 ? -12.444 -3.611 17.414 1.00 84.25 149 PRO A CA 1
ATOM 1135 C C . PRO A 1 149 ? -12.529 -2.313 18.236 1.00 84.25 149 PRO A C 1
ATOM 1137 O O . PRO A 1 149 ? -13.053 -1.309 17.754 1.00 84.25 149 PRO A O 1
ATOM 1140 N N . LEU A 1 150 ? -12.054 -2.339 19.487 1.00 88.25 150 LEU A N 1
ATOM 1141 C CA . LEU A 1 150 ? -11.981 -1.173 20.375 1.00 88.25 150 LEU A CA 1
ATOM 1142 C C . LEU A 1 150 ? -10.728 -0.313 20.137 1.00 88.25 150 LEU A C 1
ATOM 1144 O O . LEU A 1 150 ? -10.688 0.832 20.578 1.00 88.25 150 LEU A O 1
ATOM 1148 N N . ALA A 1 151 ? -9.704 -0.846 19.466 1.00 89.25 151 ALA A N 1
ATOM 1149 C CA . ALA A 1 151 ? -8.508 -0.102 19.102 1.00 89.25 151 ALA A CA 1
ATOM 1150 C C . ALA A 1 151 ? -8.783 0.708 17.829 1.00 89.25 151 ALA A C 1
ATOM 1152 O O . ALA A 1 151 ? -8.945 0.159 16.737 1.00 89.25 151 ALA A O 1
ATOM 1153 N N . THR A 1 152 ? -8.851 2.029 17.987 1.00 91.69 152 THR A N 1
ATOM 1154 C CA . THR A 1 152 ? -9.151 2.971 16.906 1.00 91.69 152 THR A CA 1
ATOM 1155 C C . THR A 1 152 ? -7.994 3.931 16.678 1.00 91.69 152 THR A C 1
ATOM 1157 O O . THR A 1 152 ? -7.403 4.437 17.632 1.00 91.69 152 THR A O 1
ATOM 1160 N N . TYR A 1 153 ? -7.728 4.242 15.417 1.00 91.38 153 TYR A N 1
ATOM 1161 C CA . TYR A 1 153 ? -6.634 5.093 14.976 1.00 91.38 153 TYR A CA 1
ATOM 1162 C C . TYR A 1 153 ? -7.152 6.125 13.983 1.00 91.38 153 TYR A C 1
ATOM 1164 O O . TYR A 1 153 ? -7.876 5.780 13.055 1.00 91.38 153 TYR A O 1
ATOM 1172 N N . VAL A 1 154 ? -6.762 7.387 14.143 1.00 92.56 154 VAL A N 1
ATOM 1173 C CA . VAL A 1 154 ? -7.092 8.435 13.171 1.00 92.56 154 VAL A CA 1
ATOM 1174 C C . VAL A 1 154 ? -5.896 8.628 12.253 1.00 92.56 154 VAL A C 1
ATOM 1176 O O . VAL A 1 154 ? -4.837 9.061 12.704 1.00 92.56 154 VAL A O 1
ATOM 1179 N N . LEU A 1 155 ? -6.053 8.303 10.970 1.00 91.69 155 LEU A N 1
ATOM 1180 C CA . LEU A 1 155 ? -4.998 8.432 9.964 1.00 91.69 155 LEU A CA 1
ATOM 1181 C C . LEU A 1 155 ? -5.420 9.381 8.843 1.00 91.69 155 LEU A C 1
ATOM 1183 O O . LEU A 1 155 ? -6.572 9.395 8.415 1.00 91.69 155 LEU A O 1
ATOM 1187 N N . GLN A 1 156 ? -4.462 10.162 8.351 1.00 92.44 156 GLN A N 1
ATOM 1188 C CA . GLN A 1 156 ? -4.639 11.073 7.231 1.00 92.44 156 GLN A CA 1
ATOM 1189 C C . GLN A 1 156 ? -4.445 10.323 5.910 1.00 92.44 156 GLN A C 1
ATOM 1191 O O . GLN A 1 156 ? -3.329 9.918 5.576 1.00 92.44 156 GLN A O 1
ATOM 1196 N N . ILE A 1 157 ? -5.518 10.184 5.134 1.00 91.75 157 ILE A N 1
ATOM 1197 C CA . ILE A 1 157 ? -5.467 9.614 3.787 1.00 91.75 157 ILE A CA 1
ATOM 1198 C C . ILE A 1 157 ? -5.159 10.724 2.770 1.00 91.75 157 ILE A C 1
ATOM 1200 O O . ILE A 1 157 ? -5.869 11.739 2.744 1.00 91.75 157 ILE A O 1
ATOM 1204 N N . PRO A 1 158 ? -4.118 10.570 1.928 1.00 90.06 158 PRO A N 1
ATOM 1205 C CA . PRO A 1 158 ? -3.741 11.590 0.960 1.00 90.06 158 PRO A CA 1
ATOM 1206 C C . PRO A 1 158 ? -4.785 11.732 -0.150 1.00 90.06 158 PRO A C 1
ATOM 1208 O O . PRO A 1 158 ? -5.441 10.772 -0.553 1.00 90.06 158 PRO A O 1
ATOM 1211 N N . VAL A 1 159 ? -4.898 12.944 -0.693 1.00 89.06 159 VAL A N 1
ATOM 1212 C CA . VAL A 1 159 ? -5.725 13.197 -1.876 1.00 89.06 159 VAL A CA 1
ATOM 1213 C C . VAL A 1 159 ? -5.063 12.542 -3.089 1.00 89.06 159 VAL A C 1
ATOM 1215 O O . VAL A 1 159 ? -3.894 12.797 -3.392 1.00 89.06 159 VAL A O 1
ATOM 1218 N N . ARG A 1 160 ? -5.821 11.707 -3.803 1.00 87.44 160 ARG A N 1
ATOM 1219 C CA . ARG A 1 160 ? -5.416 11.093 -5.072 1.00 87.44 160 ARG A CA 1
ATOM 1220 C C . ARG A 1 160 ? -6.418 11.465 -6.174 1.00 87.44 160 ARG A C 1
ATOM 1222 O O . ARG A 1 160 ? -7.605 11.606 -5.891 1.00 87.44 160 ARG A O 1
ATOM 1229 N N . PRO A 1 161 ? -5.968 11.618 -7.433 1.00 79.00 161 PRO A N 1
ATOM 1230 C CA . PRO A 1 161 ? -6.848 12.007 -8.541 1.00 79.00 161 PRO A CA 1
ATOM 1231 C C . PRO A 1 161 ? -7.805 10.882 -8.987 1.00 79.00 161 PRO A C 1
ATOM 1233 O O . PRO A 1 161 ? -8.830 11.144 -9.622 1.00 79.00 161 PRO A O 1
ATOM 1236 N N . LEU A 1 162 ? -7.476 9.628 -8.665 1.00 82.38 162 LEU A N 1
ATOM 1237 C CA . LEU A 1 162 ? -8.201 8.436 -9.103 1.00 82.38 162 LEU A CA 1
ATOM 1238 C C . LEU A 1 162 ? -9.386 8.105 -8.183 1.00 82.38 162 LEU A C 1
ATOM 1240 O O . LEU A 1 162 ? -9.370 8.402 -6.989 1.00 82.38 162 LEU A O 1
ATOM 1244 N N . VAL A 1 163 ? -10.422 7.486 -8.758 1.00 84.06 163 VAL A N 1
ATOM 1245 C CA . VAL A 1 163 ? -11.524 6.878 -8.000 1.00 84.06 163 VAL A CA 1
ATOM 1246 C C . VAL A 1 163 ? -11.078 5.476 -7.615 1.00 84.06 163 VAL A C 1
ATOM 1248 O O . VAL A 1 163 ? -11.020 4.593 -8.465 1.00 84.06 163 VAL A O 1
ATOM 1251 N N . GLY A 1 164 ? -10.751 5.300 -6.344 1.00 86.19 164 GLY A N 1
ATOM 1252 C CA . GLY A 1 164 ? -10.186 4.075 -5.813 1.00 86.19 164 GLY A CA 1
ATOM 1253 C C . GLY A 1 164 ? -8.715 3.875 -6.184 1.00 86.19 164 GLY A C 1
ATOM 1254 O O . GLY A 1 164 ? -8.284 4.174 -7.299 1.00 86.19 164 GLY A O 1
ATOM 1255 N N . TRP A 1 165 ? -7.916 3.408 -5.230 1.00 90.44 165 TRP A N 1
ATOM 1256 C CA . TRP A 1 165 ? -6.490 3.174 -5.437 1.00 90.44 165 TRP A CA 1
ATOM 1257 C C . TRP A 1 165 ? -5.913 2.178 -4.430 1.00 90.44 165 TRP A C 1
ATOM 1259 O O . TRP A 1 165 ? -6.454 1.966 -3.343 1.00 90.44 165 TRP A O 1
ATOM 1269 N N . LEU A 1 166 ? -4.796 1.572 -4.833 1.00 89.69 166 LEU A N 1
ATOM 1270 C CA . LEU A 1 166 ? -3.993 0.644 -4.048 1.00 89.69 166 LEU A CA 1
ATOM 1271 C C . LEU A 1 166 ? -2.547 1.145 -4.047 1.00 89.69 166 LEU A C 1
ATOM 1273 O O . LEU A 1 166 ? -1.999 1.421 -5.115 1.00 89.69 166 LEU A O 1
ATOM 1277 N N . GLU A 1 167 ? -1.931 1.265 -2.876 1.00 88.69 167 GLU A N 1
ATOM 1278 C CA . GLU A 1 167 ? -0.542 1.715 -2.755 1.00 88.69 167 GLU A CA 1
ATOM 1279 C C . GLU A 1 167 ? 0.180 0.946 -1.649 1.00 88.69 167 GLU A C 1
ATOM 1281 O O . GLU A 1 167 ? -0.277 0.895 -0.505 1.00 88.69 167 GLU A O 1
ATOM 1286 N N . ALA A 1 168 ? 1.306 0.327 -1.997 1.00 87.56 168 ALA A N 1
ATOM 1287 C CA . ALA A 1 168 ? 2.126 -0.427 -1.059 1.00 87.56 168 ALA A CA 1
ATOM 1288 C C . ALA A 1 168 ? 3.120 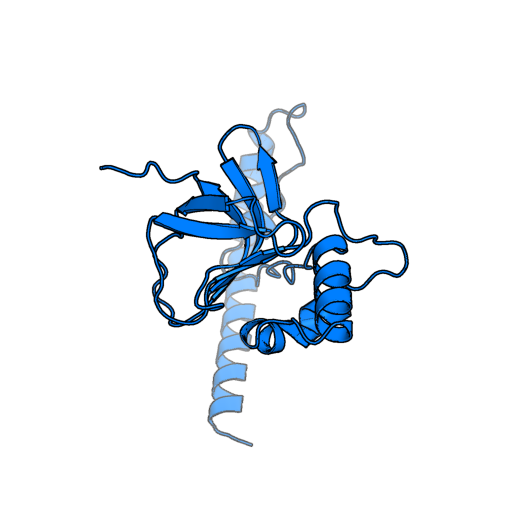0.488 -0.332 1.00 87.56 168 ALA A C 1
ATOM 1290 O O . ALA A 1 168 ? 3.684 1.402 -0.932 1.00 87.56 168 ALA A O 1
ATOM 1291 N N . GLY A 1 169 ? 3.357 0.231 0.956 1.00 85.00 169 GLY A N 1
ATOM 1292 C CA . GLY A 1 169 ? 4.369 0.932 1.755 1.00 85.00 169 GLY A CA 1
ATOM 1293 C C . GLY A 1 169 ? 4.089 2.415 2.029 1.00 85.00 169 GLY A C 1
ATOM 1294 O O . GLY A 1 169 ? 5.010 3.144 2.403 1.00 85.00 169 GLY A O 1
ATOM 1295 N N . LEU A 1 170 ? 2.849 2.877 1.843 1.00 87.94 170 LEU A N 1
ATOM 1296 C CA . LEU A 1 170 ? 2.482 4.282 2.010 1.00 87.94 170 LEU A CA 1
ATOM 1297 C C . LEU A 1 170 ? 2.592 4.716 3.480 1.00 87.94 170 LEU A C 1
ATOM 1299 O O . LEU A 1 170 ? 2.049 4.073 4.382 1.00 87.94 170 LEU A O 1
ATOM 1303 N N . LEU A 1 171 ? 3.259 5.848 3.715 1.00 87.56 171 LEU A N 1
ATOM 1304 C CA . LEU A 1 171 ? 3.310 6.487 5.026 1.00 87.56 171 LEU A CA 1
ATOM 1305 C C . LEU A 1 171 ? 2.044 7.323 5.257 1.00 87.56 171 LEU A C 1
ATOM 1307 O O . LEU A 1 171 ? 1.806 8.319 4.575 1.00 87.56 171 LEU A O 1
ATOM 1311 N N . LEU A 1 172 ? 1.254 6.926 6.246 1.00 88.31 172 LEU A N 1
ATOM 1312 C CA . LEU A 1 172 ? 0.072 7.620 6.733 1.00 88.31 172 LEU A CA 1
ATOM 1313 C C . LEU A 1 172 ? 0.422 8.400 8.002 1.00 88.31 172 LEU A C 1
ATOM 1315 O O . LEU A 1 172 ? 1.016 7.887 8.954 1.00 88.31 172 LEU A O 1
ATOM 1319 N N . VAL A 1 173 ? 0.041 9.672 8.020 1.00 88.31 173 VAL A N 1
ATOM 1320 C CA . VAL A 1 173 ? 0.272 10.559 9.163 1.00 88.31 173 VAL A CA 1
ATOM 1321 C C . VAL A 1 173 ? -0.878 10.397 10.152 1.00 88.31 173 VAL A C 1
ATOM 1323 O O . VAL A 1 173 ? -2.028 10.348 9.720 1.00 88.31 173 VAL A O 1
ATOM 1326 N N . ALA A 1 174 ? -0.608 10.323 11.462 1.00 83.94 174 ALA A N 1
ATOM 1327 C CA . ALA A 1 174 ? -1.688 10.406 12.444 1.00 83.94 174 ALA A CA 1
ATOM 1328 C C . ALA A 1 174 ? -2.437 11.730 12.274 1.00 83.94 174 ALA A C 1
ATOM 1330 O O . ALA A 1 174 ? -1.839 12.807 12.301 1.00 83.94 174 ALA A O 1
ATOM 1331 N N . GLY A 1 175 ? -3.746 11.637 12.064 1.00 71.19 175 GLY A N 1
ATOM 1332 C CA . GLY A 1 175 ? -4.600 12.807 11.967 1.00 71.19 175 GLY A CA 1
ATOM 1333 C C . GLY A 1 175 ? -4.781 13.427 13.347 1.00 71.19 175 GLY A C 1
ATOM 1334 O O . GLY A 1 175 ? -5.084 12.729 14.314 1.00 71.19 175 GLY A O 1
ATOM 1335 N N . ASN A 1 176 ? -4.632 14.746 13.436 1.00 62.47 176 ASN A N 1
ATOM 1336 C CA . ASN A 1 176 ? -5.170 15.486 14.567 1.00 62.47 176 ASN A CA 1
ATOM 1337 C C . ASN A 1 176 ? -6.677 15.628 14.325 1.00 62.47 176 ASN A C 1
ATOM 1339 O O . ASN A 1 176 ? -7.079 16.184 13.303 1.00 62.47 176 ASN A O 1
ATOM 1343 N N . LEU A 1 177 ? -7.509 15.138 15.245 1.00 51.22 177 LEU A N 1
ATOM 1344 C CA . LEU A 1 177 ? -8.904 15.566 15.321 1.00 51.22 177 LEU A CA 1
ATOM 1345 C C . LEU A 1 177 ? -8.876 17.042 15.734 1.00 51.22 177 LEU A C 1
ATOM 1347 O O . LEU A 1 177 ? -8.774 17.354 16.917 1.00 51.22 177 LEU A O 1
ATOM 1351 N N . SER A 1 178 ? -8.864 17.955 14.765 1.00 42.81 178 SER A N 1
ATOM 1352 C CA . SER A 1 178 ? -9.207 19.346 15.040 1.00 42.81 178 SER A CA 1
ATOM 1353 C C . SER A 1 178 ? -10.676 19.357 15.454 1.00 42.81 178 SER A C 1
ATOM 1355 O O . SER A 1 178 ? -11.545 19.116 14.613 1.00 42.81 178 SE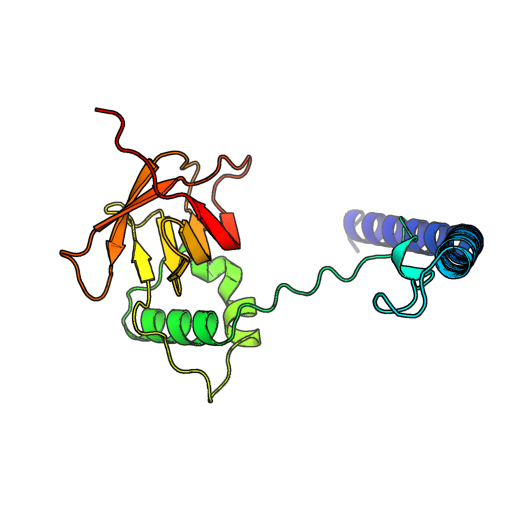R A O 1
ATOM 1357 N N . ALA A 1 179 ? -10.905 19.521 16.756 1.00 33.97 179 ALA A N 1
ATOM 1358 C CA . ALA A 1 179 ? -12.203 19.854 17.329 1.00 33.97 179 ALA A CA 1
ATOM 1359 C C . ALA A 1 179 ? -12.672 21.233 16.845 1.00 33.97 179 ALA A C 1
ATOM 1361 O O . ALA A 1 179 ? -11.792 22.092 16.595 1.00 33.97 179 ALA A O 1
#